Protein AF-A0A356KHF1-F1 (afdb_monomer_lite)

Secondary structure (DSSP, 8-state):
-EEEEEEEEEES-TT----THHHHHHHHHHHHHHHTT-TT-EEEEEETTEEEEESSHHHHHHHHHHHHHHHTTSS-EEEEEEEEPPHHHHHHTT-SEEEEEEEEEEEEEEETTEEEEEEEEEEEEEETTTTHHHHHTT--GGGSHHHHHHHHHHTS-EEEEEEE-

pLDDT: mean 75.55, std 11.95, range [49.81, 92.88]

Structure (mmCIF, N/CA/C/O backbone):
data_AF-A0A356KHF1-F1
#
_entry.id   AF-A0A356KHF1-F1
#
loop_
_atom_site.group_PDB
_atom_site.id
_atom_site.type_symbol
_atom_site.label_atom_id
_atom_site.label_alt_id
_atom_site.label_comp_id
_atom_site.label_asym_id
_atom_site.label_entity_id
_atom_site.label_seq_id
_atom_site.pdbx_PDB_ins_code
_atom_site.Cartn_x
_atom_site.Cartn_y
_atom_site.Cartn_z
_atom_site.occupancy
_atom_site.B_iso_or_equiv
_atom_site.auth_seq_id
_atom_site.auth_comp_id
_atom_site.auth_asym_id
_atom_site.auth_atom_id
_atom_site.pdbx_PDB_model_num
ATOM 1 N N . MET A 1 1 ? -3.756 -3.123 27.702 1.00 53.41 1 MET A N 1
ATOM 2 C CA . MET A 1 1 ? -2.796 -3.705 26.740 1.00 53.41 1 MET A CA 1
ATOM 3 C C . MET A 1 1 ? -3.100 -3.112 25.377 1.00 53.41 1 MET A C 1
ATOM 5 O O . MET A 1 1 ? -4.278 -2.933 25.093 1.00 53.41 1 MET A O 1
ATOM 9 N N . SER A 1 2 ? -2.084 -2.744 24.592 1.00 58.00 2 SER A N 1
ATOM 10 C CA . SER A 1 2 ? -2.291 -2.423 23.172 1.00 58.00 2 SER A CA 1
ATOM 11 C C . SER A 1 2 ? -2.693 -3.722 22.473 1.00 58.00 2 SER A C 1
ATOM 13 O O . SER A 1 2 ? -2.047 -4.740 22.717 1.00 58.00 2 SER A O 1
ATOM 15 N N . LYS A 1 3 ? -3.796 -3.711 21.725 1.00 63.56 3 LYS A N 1
ATOM 16 C CA . LYS A 1 3 ? -4.114 -4.766 20.759 1.00 63.56 3 LYS A CA 1
ATOM 17 C C . LYS A 1 3 ? -3.820 -4.188 19.398 1.00 63.56 3 LYS A C 1
ATOM 19 O O . LYS A 1 3 ? -4.143 -3.026 19.146 1.00 63.56 3 LYS A O 1
ATOM 24 N N . GLU A 1 4 ? -3.227 -4.996 18.552 1.00 72.38 4 GLU A N 1
ATOM 25 C CA . GLU A 1 4 ? -2.888 -4.572 17.221 1.00 72.38 4 GLU A CA 1
ATOM 26 C C . GLU A 1 4 ? -3.875 -5.145 16.225 1.00 72.38 4 GLU A C 1
ATOM 28 O O . GLU A 1 4 ? -4.251 -6.314 16.278 1.00 72.38 4 GLU A O 1
ATOM 33 N N . HIS A 1 5 ? -4.322 -4.273 15.335 1.00 73.62 5 HIS A N 1
ATOM 34 C CA . HIS A 1 5 ? -5.276 -4.628 14.311 1.00 73.62 5 HIS A CA 1
ATOM 35 C C . HIS A 1 5 ? -4.612 -4.522 12.950 1.00 73.62 5 HIS A C 1
ATOM 37 O O . HIS A 1 5 ? -4.033 -3.478 12.620 1.00 73.62 5 HIS A O 1
ATOM 43 N N . VAL A 1 6 ? -4.709 -5.599 12.178 1.00 81.19 6 VAL A N 1
ATOM 44 C CA . VAL A 1 6 ? -4.101 -5.723 10.861 1.00 81.19 6 VAL A CA 1
ATOM 45 C C . VAL A 1 6 ? -5.188 -5.995 9.835 1.00 81.19 6 VAL A C 1
ATOM 47 O O . VAL A 1 6 ? -5.947 -6.953 9.951 1.00 81.19 6 VAL A O 1
ATOM 50 N N . ILE A 1 7 ? -5.226 -5.143 8.818 1.00 81.56 7 ILE A N 1
ATOM 51 C CA . ILE A 1 7 ? -6.068 -5.302 7.635 1.00 81.56 7 ILE A CA 1
ATOM 52 C C . ILE A 1 7 ? -5.159 -5.505 6.440 1.00 81.56 7 ILE A C 1
ATOM 54 O O . ILE A 1 7 ? -4.199 -4.750 6.274 1.00 81.56 7 ILE A O 1
ATOM 58 N N . THR A 1 8 ? -5.492 -6.463 5.588 1.00 87.06 8 THR A N 1
ATOM 59 C CA . THR A 1 8 ? -4.797 -6.713 4.324 1.00 87.06 8 THR A CA 1
ATOM 60 C C . THR A 1 8 ? -5.791 -6.557 3.182 1.00 87.06 8 THR A C 1
ATOM 62 O O . THR A 1 8 ? -6.788 -7.269 3.137 1.00 87.06 8 THR A O 1
ATOM 65 N N . LEU A 1 9 ? -5.506 -5.639 2.259 1.00 87.19 9 LEU A N 1
ATOM 66 C CA . LEU A 1 9 ? -6.258 -5.434 1.021 1.00 87.19 9 LEU A CA 1
ATOM 67 C C . LEU A 1 9 ? -5.455 -5.956 -0.168 1.00 87.19 9 LEU A C 1
ATOM 69 O O . LEU A 1 9 ? -4.239 -5.752 -0.229 1.00 87.19 9 LEU A O 1
ATOM 73 N N . TYR A 1 10 ? -6.127 -6.588 -1.123 1.00 90.25 10 TYR A N 1
ATOM 74 C CA . TYR A 1 10 ? -5.496 -7.186 -2.300 1.00 90.25 10 TYR A CA 1
ATOM 75 C C . TYR A 1 10 ? -6.488 -7.277 -3.474 1.00 90.25 10 TYR A C 1
ATOM 77 O O . TYR A 1 10 ? -7.696 -7.229 -3.248 1.00 90.25 10 TYR A O 1
ATOM 85 N N . PRO A 1 11 ? -6.029 -7.363 -4.735 1.00 90.12 11 PRO A N 1
ATOM 86 C CA . PRO A 1 11 ? -6.920 -7.520 -5.883 1.00 90.12 11 PRO A CA 1
ATOM 87 C C . PRO A 1 11 ? -7.525 -8.932 -5.912 1.00 90.12 11 PRO A C 1
ATOM 89 O O . PRO A 1 11 ? -6.796 -9.901 -5.729 1.00 90.12 11 PRO A O 1
ATOM 92 N N . LEU A 1 12 ? -8.829 -9.053 -6.182 1.00 87.00 12 LEU A N 1
ATOM 93 C CA . LEU A 1 12 ? -9.486 -10.362 -6.369 1.00 87.00 12 LEU A CA 1
ATOM 94 C C . LEU A 1 12 ? -9.242 -10.964 -7.752 1.00 87.00 12 LEU A C 1
ATOM 96 O O . LEU A 1 12 ? -9.356 -12.171 -7.930 1.00 87.00 12 LEU A O 1
ATOM 100 N N . ASP A 1 13 ? -8.949 -10.125 -8.744 1.00 86.25 13 ASP A N 1
ATOM 101 C CA . ASP A 1 13 ? -8.658 -10.591 -10.095 1.00 86.25 13 ASP A CA 1
ATOM 102 C C . ASP A 1 13 ? -7.222 -11.157 -10.156 1.00 86.25 13 ASP A C 1
ATOM 104 O O . ASP A 1 13 ? -6.260 -10.385 -10.040 1.00 86.25 13 ASP A O 1
ATOM 108 N N . PRO A 1 14 ? -7.046 -12.475 -10.375 1.00 79.62 14 PRO A N 1
ATOM 109 C CA . PRO A 1 14 ? -5.730 -13.109 -10.437 1.00 79.62 14 PRO A CA 1
ATOM 110 C C . PRO A 1 14 ? -4.923 -12.683 -11.672 1.00 79.62 14 PRO A C 1
ATOM 112 O O . PRO A 1 14 ? -3.702 -12.870 -11.708 1.00 79.62 14 PRO A O 1
ATOM 115 N N . ASP A 1 15 ? -5.560 -12.073 -12.675 1.00 84.06 15 ASP A N 1
ATOM 116 C CA . ASP A 1 15 ? -4.916 -11.511 -13.863 1.00 84.06 15 ASP A CA 1
ATOM 117 C C . ASP A 1 15 ? -4.599 -10.018 -13.709 1.00 84.06 15 ASP A C 1
ATOM 119 O O . ASP A 1 15 ? -3.919 -9.431 -14.559 1.00 84.06 15 ASP A O 1
ATOM 123 N N . HIS A 1 16 ? -4.991 -9.398 -12.592 1.00 83.44 16 HIS A N 1
ATOM 124 C CA . HIS A 1 16 ? -4.658 -8.012 -12.304 1.00 83.44 16 HIS A CA 1
ATOM 125 C C . HIS A 1 16 ? -3.141 -7.827 -12.229 1.00 83.44 16 HIS A C 1
ATOM 127 O O . HIS A 1 16 ? -2.432 -8.613 -11.598 1.00 83.44 16 HIS A O 1
ATOM 133 N N . ARG A 1 17 ? -2.615 -6.771 -12.857 1.00 77.44 17 ARG A N 1
ATOM 134 C CA . ARG A 1 17 ? -1.186 -6.426 -12.832 1.00 77.44 17 ARG A CA 1
ATOM 135 C C . ARG A 1 17 ? -1.005 -4.923 -12.651 1.00 77.44 17 ARG A C 1
ATOM 137 O O . ARG A 1 17 ? -1.570 -4.124 -13.401 1.00 77.44 17 ARG A O 1
ATOM 144 N N . LEU A 1 18 ? -0.134 -4.530 -11.723 1.00 72.56 18 LEU A N 1
ATOM 145 C CA . LEU A 1 18 ? 0.331 -3.148 -11.600 1.00 72.56 18 LEU A CA 1
ATOM 146 C C . LEU A 1 18 ? 1.607 -2.951 -12.422 1.00 72.56 18 LEU A C 1
ATOM 148 O O . LEU A 1 18 ? 2.715 -3.190 -11.953 1.00 72.56 18 LEU A O 1
ATOM 152 N N . VAL A 1 19 ? 1.454 -2.488 -13.663 1.00 64.50 19 VAL A N 1
ATOM 153 C CA . VAL A 1 19 ? 2.585 -2.226 -14.568 1.00 64.50 19 VAL A CA 1
ATOM 154 C C . VAL A 1 19 ? 2.795 -0.731 -14.806 1.00 64.50 19 VAL A C 1
ATOM 156 O O . VAL A 1 19 ? 1.848 0.023 -15.027 1.00 64.50 19 VAL A O 1
ATOM 159 N N . ALA A 1 20 ? 4.060 -0.302 -14.785 1.00 65.38 20 ALA A N 1
ATOM 160 C CA . ALA A 1 20 ? 4.528 1.016 -15.225 1.00 65.38 20 ALA A CA 1
ATOM 161 C C . ALA A 1 20 ? 3.666 2.215 -14.751 1.00 65.38 20 ALA A C 1
ATOM 163 O O . ALA A 1 20 ? 3.717 2.610 -13.585 1.00 65.38 20 ALA A O 1
ATOM 164 N N . SER A 1 21 ? 2.899 2.835 -15.654 1.00 64.06 21 SER A N 1
ATOM 165 C CA . SER A 1 21 ? 2.064 4.013 -15.379 1.00 64.06 21 SER A CA 1
ATOM 166 C C . SER A 1 21 ? 0.895 3.728 -14.435 1.00 64.06 21 SER A C 1
ATOM 168 O O . SER A 1 21 ? 0.470 4.634 -13.715 1.00 64.06 21 SER A O 1
ATOM 170 N N . HIS A 1 22 ? 0.391 2.489 -14.402 1.00 65.75 22 HIS A N 1
ATOM 171 C CA . HIS A 1 22 ? -0.670 2.081 -13.479 1.00 65.75 22 HIS A CA 1
ATOM 172 C C . HIS A 1 22 ? -0.148 2.015 -12.047 1.00 65.75 22 HIS A C 1
ATOM 174 O O . HIS A 1 22 ? -0.792 2.554 -11.155 1.00 65.75 22 HIS A O 1
ATOM 180 N N . LEU A 1 23 ? 1.056 1.467 -11.847 1.00 67.69 23 LEU A N 1
ATOM 181 C CA . LEU A 1 23 ? 1.714 1.444 -10.541 1.00 67.69 23 LEU A CA 1
ATOM 182 C C . LEU A 1 23 ? 1.976 2.867 -10.028 1.00 67.69 23 LEU A C 1
ATOM 184 O O . LEU A 1 23 ? 1.612 3.183 -8.906 1.00 67.69 23 LEU A O 1
ATOM 188 N N . SER A 1 24 ? 2.520 3.754 -10.868 1.00 64.25 24 SER A N 1
ATOM 189 C CA . SER A 1 24 ? 2.753 5.162 -10.500 1.00 64.25 24 SER A CA 1
ATOM 190 C C . SER A 1 24 ? 1.463 5.872 -10.084 1.00 64.25 24 SER A C 1
ATOM 192 O O . SER A 1 24 ? 1.417 6.499 -9.037 1.00 64.25 24 SER A O 1
ATOM 194 N N . THR A 1 25 ? 0.398 5.733 -10.878 1.00 66.88 25 THR A N 1
ATOM 195 C CA . THR A 1 25 ? -0.892 6.386 -10.603 1.00 66.88 25 THR A CA 1
ATOM 196 C C . THR A 1 25 ? -1.549 5.828 -9.344 1.00 66.88 25 THR A C 1
ATOM 198 O O . THR A 1 25 ? -2.142 6.568 -8.561 1.00 66.88 25 THR A O 1
ATOM 201 N N . PHE A 1 26 ? -1.457 4.514 -9.155 1.00 70.88 26 PHE A N 1
ATOM 202 C CA . PHE A 1 26 ? -1.958 3.836 -7.973 1.00 70.88 26 PHE A CA 1
ATOM 203 C C . PHE A 1 26 ? -1.199 4.287 -6.721 1.00 70.88 26 PHE A C 1
ATOM 205 O O . PHE A 1 26 ? -1.829 4.671 -5.743 1.00 70.88 26 PHE A O 1
ATOM 212 N N . LEU A 1 27 ? 0.132 4.352 -6.781 1.00 67.38 27 LEU A N 1
ATOM 213 C CA . LEU A 1 27 ? 0.982 4.813 -5.683 1.00 67.38 27 LEU A CA 1
ATOM 214 C C . LEU A 1 27 ? 0.795 6.293 -5.373 1.00 67.38 27 LEU A C 1
ATOM 216 O O . LEU A 1 27 ? 0.750 6.648 -4.201 1.00 67.38 27 LEU A O 1
ATOM 220 N N . ASP A 1 28 ? 0.617 7.142 -6.386 1.00 64.88 28 ASP A N 1
ATOM 221 C CA . ASP A 1 28 ? 0.288 8.553 -6.189 1.00 64.88 28 ASP A CA 1
ATOM 222 C C . ASP A 1 28 ? -1.009 8.707 -5.402 1.00 64.88 28 ASP A C 1
ATOM 224 O O . ASP A 1 28 ? -1.085 9.507 -4.476 1.00 64.88 28 ASP A O 1
ATOM 228 N N . ARG A 1 29 ? -2.028 7.911 -5.732 1.00 68.56 29 ARG A N 1
ATOM 229 C CA . ARG A 1 29 ? -3.328 7.957 -5.055 1.00 68.56 29 ARG A CA 1
ATOM 230 C C . ARG A 1 29 ? -3.259 7.357 -3.665 1.00 68.56 29 ARG A C 1
ATOM 232 O O . ARG A 1 29 ? -3.691 8.007 -2.719 1.00 68.56 29 ARG A O 1
ATOM 239 N N . VAL A 1 30 ? -2.678 6.165 -3.530 1.00 67.50 30 VAL A N 1
ATOM 240 C CA . VAL A 1 30 ? -2.440 5.517 -2.238 1.00 67.50 30 VAL A CA 1
ATOM 241 C C . VAL A 1 30 ? -1.712 6.499 -1.345 1.00 67.50 30 VAL A C 1
ATOM 243 O O . VAL A 1 30 ? -2.239 6.879 -0.312 1.00 67.50 30 VAL A O 1
ATOM 246 N N . ALA A 1 31 ? -0.571 7.023 -1.765 1.00 64.56 31 ALA A N 1
ATOM 247 C CA . ALA A 1 31 ? 0.237 7.832 -0.885 1.00 64.56 31 ALA A CA 1
ATOM 248 C C . ALA A 1 31 ? -0.256 9.287 -0.722 1.00 64.56 31 ALA A C 1
ATOM 250 O O . ALA A 1 31 ? -0.051 9.849 0.351 1.00 64.56 31 ALA A O 1
ATOM 251 N N . GLN A 1 32 ? -1.037 9.860 -1.650 1.00 63.19 32 GLN A N 1
ATOM 252 C CA . GLN A 1 32 ? -1.850 11.062 -1.375 1.00 63.19 32 GLN A CA 1
ATOM 253 C C . GLN A 1 32 ? -2.881 10.800 -0.279 1.00 63.19 32 GLN A C 1
ATOM 255 O O . GLN A 1 32 ? -3.030 11.611 0.639 1.00 63.19 32 GLN A O 1
ATOM 260 N N . HIS A 1 33 ? -3.575 9.664 -0.355 1.00 64.06 33 HIS A N 1
ATOM 261 C CA . HIS A 1 33 ? -4.533 9.280 0.665 1.00 64.06 33 HIS A CA 1
ATOM 262 C C . HIS A 1 33 ? -3.831 8.992 1.987 1.00 64.06 33 HIS A C 1
ATOM 264 O O . HIS A 1 33 ? -4.340 9.481 2.984 1.00 64.06 33 HIS A O 1
ATOM 270 N N . LEU A 1 34 ? -2.655 8.343 1.988 1.00 62.16 34 LEU A N 1
ATOM 271 C CA . LEU A 1 34 ? -1.848 8.011 3.172 1.00 62.16 34 LEU A CA 1
ATOM 272 C C . LEU A 1 34 ? -1.189 9.236 3.830 1.00 62.16 34 LEU A C 1
ATOM 2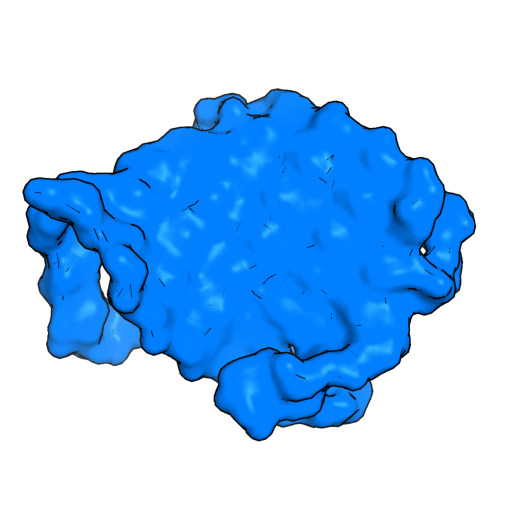74 O O . LEU A 1 34 ? -1.200 9.352 5.051 1.00 62.16 34 LEU A O 1
ATOM 278 N N . VAL A 1 35 ? -0.671 10.195 3.056 1.00 57.03 35 VAL A N 1
ATOM 279 C CA . VAL A 1 35 ? -0.152 11.477 3.576 1.00 57.03 35 VAL A CA 1
ATOM 280 C C . VAL A 1 35 ? -1.280 12.325 4.158 1.00 57.03 35 VAL A C 1
ATOM 282 O O . VAL A 1 35 ? -1.088 13.005 5.165 1.00 57.03 35 VAL A O 1
ATOM 285 N N . ALA A 1 36 ? -2.482 12.261 3.582 1.00 54.31 36 ALA A N 1
ATOM 286 C CA . ALA A 1 36 ? -3.656 12.877 4.192 1.00 54.31 36 ALA A CA 1
ATOM 287 C C . ALA A 1 36 ? -4.060 12.205 5.527 1.00 54.31 36 ALA A C 1
ATOM 289 O O . ALA A 1 36 ? -4.836 12.791 6.289 1.00 54.31 36 ALA A O 1
ATOM 290 N N . LEU A 1 37 ? -3.511 11.023 5.854 1.00 52.50 37 LEU A N 1
ATOM 291 C CA . LEU A 1 37 ? -3.738 10.323 7.124 1.00 52.50 37 LEU A CA 1
ATOM 292 C C . LEU A 1 37 ? -2.812 10.779 8.245 1.00 52.50 37 LEU A C 1
ATOM 294 O O . LEU A 1 37 ? -3.029 10.335 9.361 1.00 52.50 37 LEU A O 1
ATOM 298 N N . GLY A 1 38 ? -1.828 11.654 8.021 1.00 52.28 38 GLY A N 1
ATOM 299 C CA . GLY A 1 38 ? -0.924 12.065 9.094 1.00 52.28 38 GLY A CA 1
ATOM 300 C C . GLY A 1 38 ? -0.077 13.285 8.763 1.00 52.28 38 GLY A C 1
ATOM 301 O O . GLY A 1 38 ? 0.547 13.371 7.709 1.00 52.28 38 GLY A O 1
ATOM 302 N N . ARG A 1 39 ? 0.009 14.240 9.696 1.00 59.16 39 ARG A N 1
ATOM 303 C CA . ARG A 1 39 ? 1.016 15.306 9.603 1.00 59.16 39 ARG A CA 1
ATOM 304 C C . ARG A 1 39 ? 2.365 14.737 10.042 1.00 59.16 39 ARG A C 1
ATOM 306 O O . ARG A 1 39 ? 2.528 14.422 11.215 1.00 59.16 39 ARG A O 1
ATOM 313 N N . GLY A 1 40 ? 3.312 14.638 9.109 1.00 65.25 40 GLY A N 1
ATOM 314 C CA . GLY A 1 40 ? 4.685 14.208 9.398 1.00 65.25 40 GLY A CA 1
ATOM 315 C C . GLY A 1 40 ? 4.914 12.697 9.355 1.00 65.25 40 GLY A C 1
ATOM 316 O O . GLY A 1 40 ? 5.770 12.212 10.085 1.00 65.25 40 GLY A O 1
ATOM 317 N N . ALA A 1 41 ? 4.151 11.960 8.542 1.00 72.62 41 ALA A N 1
ATOM 318 C CA . ALA A 1 41 ? 4.450 10.556 8.280 1.00 72.62 41 ALA A CA 1
ATOM 319 C C . ALA A 1 41 ? 5.817 10.409 7.590 1.00 72.62 41 ALA A C 1
ATOM 321 O O . ALA A 1 41 ? 6.157 11.179 6.685 1.00 72.62 41 ALA A O 1
ATOM 322 N N . GLU A 1 42 ? 6.576 9.411 8.025 1.00 83.88 42 GLU A N 1
ATOM 323 C CA . GLU A 1 42 ? 7.831 9.001 7.407 1.00 83.88 42 GLU A CA 1
ATOM 324 C C . GLU A 1 42 ? 7.581 7.755 6.564 1.00 83.88 42 GLU A C 1
ATOM 326 O O . GLU A 1 42 ? 6.720 6.934 6.880 1.00 83.88 42 GLU A O 1
ATOM 331 N N . ALA A 1 43 ? 8.313 7.633 5.467 1.00 84.69 43 ALA A N 1
ATOM 332 C CA . ALA A 1 43 ? 8.182 6.543 4.526 1.00 84.69 43 ALA A CA 1
ATOM 333 C C . ALA A 1 43 ? 9.551 5.958 4.201 1.00 84.69 43 ALA A C 1
ATOM 335 O O . ALA A 1 43 ? 10.523 6.691 4.010 1.00 84.69 43 ALA A O 1
ATOM 336 N N . VAL A 1 44 ? 9.608 4.641 4.077 1.00 89.44 44 VAL A N 1
ATOM 337 C CA . VAL A 1 44 ? 10.756 3.906 3.563 1.00 89.44 44 VAL A CA 1
ATOM 338 C C . VAL A 1 44 ? 10.315 3.193 2.296 1.00 89.44 44 VAL A C 1
ATOM 340 O O . VAL A 1 44 ? 9.276 2.539 2.273 1.00 89.44 44 VAL A O 1
ATOM 343 N N . LEU A 1 45 ? 11.104 3.318 1.236 1.00 89.31 45 LEU A N 1
ATOM 344 C CA . LEU A 1 45 ? 10.869 2.683 -0.054 1.00 89.31 45 LEU A CA 1
ATOM 345 C C . LEU A 1 45 ? 12.052 1.795 -0.412 1.00 89.31 45 LEU A C 1
ATOM 347 O O . LEU A 1 45 ? 13.200 2.227 -0.304 1.00 89.31 45 LEU A O 1
ATOM 351 N N . LYS A 1 46 ? 11.772 0.585 -0.898 1.00 90.69 46 LYS A N 1
ATOM 352 C CA . LYS A 1 46 ? 12.764 -0.354 -1.428 1.00 90.69 46 LYS A 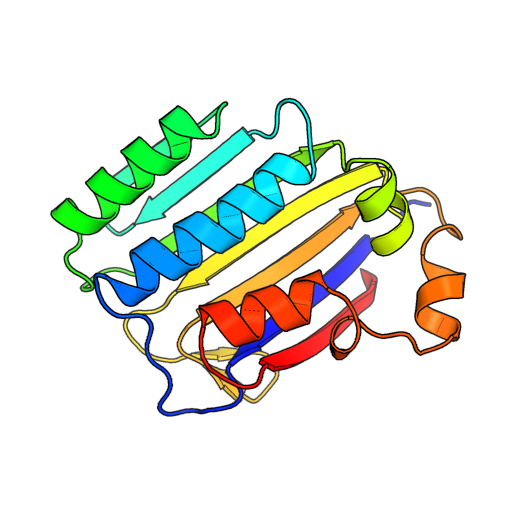CA 1
ATOM 353 C C . LYS A 1 46 ? 12.283 -0.926 -2.757 1.00 90.69 46 LYS A C 1
ATOM 355 O O . LYS A 1 46 ? 11.141 -1.370 -2.852 1.00 90.69 46 LYS A O 1
ATOM 360 N N . ALA A 1 47 ? 13.151 -0.934 -3.762 1.00 86.25 47 ALA A N 1
ATOM 361 C CA . ALA A 1 47 ? 12.885 -1.575 -5.046 1.00 86.25 47 ALA A CA 1
ATOM 362 C C . ALA A 1 47 ? 14.199 -2.020 -5.696 1.00 86.25 47 ALA A C 1
ATOM 364 O O . ALA A 1 47 ? 15.031 -1.192 -6.063 1.00 86.25 47 ALA A O 1
ATOM 365 N N . GLY A 1 48 ? 14.424 -3.329 -5.829 1.00 85.00 48 GLY A N 1
ATOM 366 C CA . GLY A 1 48 ? 15.718 -3.844 -6.291 1.00 85.00 48 GLY A CA 1
ATOM 367 C C . GLY A 1 48 ? 16.878 -3.323 -5.427 1.00 85.00 48 GLY A C 1
ATOM 368 O O . GLY A 1 48 ? 16.889 -3.537 -4.218 1.00 85.00 48 GLY A O 1
ATOM 369 N N . SER A 1 49 ? 17.845 -2.631 -6.039 1.00 85.50 49 SER A N 1
ATOM 370 C CA . SER A 1 49 ? 18.953 -1.965 -5.331 1.00 85.50 49 SER A CA 1
ATOM 371 C C . SER A 1 49 ? 18.605 -0.581 -4.772 1.00 85.50 49 SER A C 1
ATOM 373 O O . SER A 1 49 ? 19.402 -0.011 -4.029 1.00 85.50 49 SER A O 1
ATOM 375 N N . GLU A 1 50 ? 17.454 -0.018 -5.140 1.00 87.50 50 GLU A N 1
ATOM 376 C CA . GLU A 1 50 ? 17.032 1.304 -4.690 1.00 87.50 50 GLU A CA 1
ATOM 377 C C . GLU A 1 50 ? 16.493 1.241 -3.263 1.00 87.50 50 GLU A C 1
ATOM 379 O O . GLU A 1 50 ? 15.654 0.403 -2.924 1.00 87.50 50 GLU A O 1
ATOM 384 N N . HIS A 1 51 ? 16.951 2.178 -2.437 1.00 92.88 51 HIS A N 1
ATOM 385 C CA . HIS A 1 51 ? 16.470 2.387 -1.081 1.00 92.88 51 HIS A CA 1
ATOM 386 C C . HIS A 1 51 ? 16.376 3.888 -0.815 1.00 92.88 51 HIS A C 1
ATOM 388 O O . HIS A 1 51 ? 17.323 4.632 -1.077 1.00 92.88 51 HIS A O 1
ATOM 394 N N . ALA A 1 52 ? 15.235 4.337 -0.300 1.00 90.44 52 ALA A N 1
ATOM 395 C CA . ALA A 1 52 ? 15.006 5.738 0.011 1.00 90.44 52 ALA A CA 1
ATOM 396 C C . ALA A 1 52 ? 14.193 5.904 1.295 1.00 90.44 52 ALA A C 1
ATOM 398 O O . ALA A 1 52 ? 13.220 5.191 1.526 1.00 90.44 52 ALA A O 1
ATOM 399 N N . GLU A 1 53 ? 14.564 6.910 2.079 1.00 91.38 53 GLU A N 1
ATOM 400 C CA . GLU A 1 53 ? 13.767 7.425 3.188 1.00 91.38 53 GLU A CA 1
ATOM 401 C C . GLU A 1 53 ? 13.148 8.761 2.770 1.00 91.38 53 GLU A C 1
ATOM 403 O O . GLU A 1 53 ? 13.822 9.646 2.234 1.00 91.38 53 GLU A O 1
ATOM 408 N N . ALA A 1 54 ? 11.855 8.923 3.017 1.00 84.88 54 ALA A N 1
ATOM 409 C CA . ALA A 1 54 ? 11.094 10.109 2.676 1.00 84.88 54 ALA A CA 1
ATOM 410 C C . ALA A 1 54 ? 10.347 10.618 3.909 1.00 84.88 54 ALA A C 1
ATOM 412 O O . ALA A 1 54 ? 9.535 9.918 4.497 1.00 84.88 54 ALA A O 1
ATOM 413 N N . ARG A 1 55 ? 10.589 11.877 4.282 1.00 82.25 55 ARG A N 1
ATOM 414 C CA . ARG A 1 55 ? 9.924 12.545 5.423 1.00 82.25 55 ARG A CA 1
ATOM 415 C C . ARG A 1 55 ? 8.813 13.503 4.990 1.00 82.25 55 ARG A C 1
ATOM 417 O O . ARG A 1 55 ? 8.328 14.323 5.764 1.00 82.25 55 ARG A O 1
ATOM 424 N N . SER A 1 56 ? 8.478 13.473 3.705 1.00 76.94 56 SER A N 1
ATOM 425 C CA . SER A 1 56 ? 7.445 14.300 3.095 1.00 76.94 56 SER A CA 1
ATOM 426 C C . SER A 1 56 ? 6.871 13.623 1.858 1.00 76.94 56 SER A C 1
ATOM 428 O O . SER A 1 56 ? 7.523 12.781 1.231 1.00 76.94 56 SER A O 1
ATOM 430 N N . TRP A 1 57 ? 5.683 14.071 1.454 1.00 75.88 57 TRP A N 1
ATOM 431 C CA . TRP A 1 57 ? 5.055 13.615 0.219 1.00 75.88 57 TRP A CA 1
ATOM 432 C C . TRP A 1 57 ? 5.933 13.854 -1.007 1.00 75.88 57 TRP A C 1
ATOM 434 O O . TRP A 1 57 ? 6.185 12.938 -1.781 1.00 75.88 57 TRP A O 1
ATOM 444 N N . ALA A 1 58 ? 6.476 15.066 -1.133 1.00 79.12 58 ALA A N 1
ATOM 445 C CA . ALA A 1 58 ? 7.333 15.427 -2.254 1.00 79.12 58 ALA A CA 1
ATOM 446 C C . ALA A 1 58 ? 8.568 14.516 -2.348 1.00 79.12 58 ALA A C 1
ATOM 448 O O . ALA A 1 58 ? 8.907 14.050 -3.432 1.00 79.12 58 ALA A O 1
ATOM 449 N N . SER A 1 59 ? 9.213 14.203 -1.216 1.00 82.06 59 SER A N 1
ATOM 450 C CA . SER A 1 59 ? 10.350 13.272 -1.210 1.00 82.06 59 SER A CA 1
ATOM 451 C C . SER A 1 59 ? 9.953 11.837 -1.564 1.00 82.06 59 SER A C 1
ATOM 453 O O . SER A 1 59 ? 10.735 11.150 -2.216 1.00 82.06 59 SER A O 1
ATOM 455 N N . LEU A 1 60 ? 8.753 11.392 -1.175 1.00 81.31 60 LEU A N 1
ATOM 456 C CA . LEU A 1 60 ? 8.265 10.049 -1.494 1.00 81.31 60 LEU A CA 1
ATOM 457 C C . LEU A 1 60 ? 7.971 9.912 -2.992 1.00 81.31 60 LEU A C 1
ATOM 459 O O . LEU A 1 60 ? 8.416 8.947 -3.602 1.00 81.31 60 LEU A O 1
ATOM 463 N N . VAL A 1 61 ? 7.317 10.906 -3.601 1.00 79.69 61 VAL A N 1
ATOM 464 C CA . VAL A 1 61 ? 7.070 10.947 -5.056 1.00 79.69 61 VAL A CA 1
ATOM 465 C C . VAL A 1 61 ? 8.383 10.894 -5.838 1.00 79.69 61 VAL A C 1
ATOM 467 O O . VAL A 1 61 ? 8.527 10.105 -6.766 1.00 79.69 61 VAL A O 1
ATOM 470 N N . VAL A 1 62 ? 9.392 11.665 -5.421 1.00 83.31 62 VAL A N 1
ATOM 471 C CA . VAL A 1 62 ? 10.714 11.632 -6.067 1.00 83.31 62 VAL A CA 1
ATOM 472 C C . VAL A 1 62 ? 11.382 10.259 -5.928 1.00 83.31 62 VAL A C 1
ATOM 474 O O . VAL A 1 62 ? 12.002 9.782 -6.879 1.00 83.31 62 VAL A O 1
ATOM 477 N N . ALA A 1 63 ? 11.283 9.614 -4.762 1.00 84.50 63 ALA A N 1
ATOM 478 C CA . ALA A 1 63 ? 11.824 8.271 -4.553 1.00 84.50 63 ALA A CA 1
ATOM 479 C C . ALA A 1 63 ? 11.109 7.219 -5.417 1.00 84.50 63 ALA A C 1
ATOM 481 O O . ALA A 1 63 ? 11.765 6.375 -6.026 1.00 84.50 63 ALA A O 1
ATOM 482 N N . LEU A 1 64 ? 9.783 7.314 -5.522 1.00 80.25 64 LEU A N 1
ATOM 483 C CA . LEU A 1 64 ? 8.943 6.473 -6.373 1.00 80.25 64 LEU A CA 1
ATOM 484 C C . LEU A 1 64 ? 9.320 6.591 -7.849 1.00 80.25 64 LEU A C 1
ATOM 486 O O . LEU A 1 64 ? 9.500 5.579 -8.526 1.00 80.25 64 LEU A O 1
ATOM 490 N N . ASP A 1 65 ? 9.497 7.817 -8.341 1.00 81.94 65 ASP A N 1
ATOM 491 C CA . ASP A 1 65 ? 9.911 8.061 -9.720 1.00 81.94 65 ASP A CA 1
ATOM 492 C C . ASP A 1 65 ? 11.289 7.469 -10.020 1.00 81.94 65 ASP A C 1
ATOM 494 O O . ASP A 1 65 ? 11.475 6.826 -11.057 1.00 81.94 65 ASP A O 1
ATOM 498 N N . LYS A 1 66 ? 12.247 7.627 -9.099 1.00 83.69 66 LYS A N 1
ATOM 499 C CA . LYS A 1 66 ? 13.584 7.034 -9.229 1.00 83.69 66 LYS A CA 1
ATOM 500 C C . LYS A 1 66 ? 13.524 5.511 -9.268 1.00 83.69 66 LYS A C 1
ATOM 502 O O . LYS A 1 66 ? 14.062 4.917 -10.200 1.00 83.69 66 LYS A O 1
ATOM 507 N N . ALA A 1 67 ? 12.819 4.897 -8.319 1.00 82.75 67 ALA A N 1
ATOM 508 C CA . ALA A 1 67 ? 12.627 3.452 -8.263 1.00 82.75 67 ALA A CA 1
ATOM 509 C C . ALA A 1 67 ? 11.967 2.917 -9.540 1.00 82.75 67 ALA A C 1
ATOM 511 O O . ALA A 1 67 ? 12.425 1.937 -10.122 1.00 82.75 67 ALA A O 1
ATOM 512 N N . ARG A 1 68 ? 10.946 3.610 -10.054 1.00 77.38 68 ARG A N 1
ATOM 513 C CA . ARG A 1 68 ? 10.288 3.253 -11.317 1.00 77.38 68 ARG A CA 1
ATOM 514 C C . ARG A 1 68 ? 11.264 3.256 -12.494 1.00 77.38 68 ARG A C 1
ATOM 516 O O . ARG A 1 68 ? 11.260 2.315 -13.289 1.00 77.38 68 ARG A O 1
ATOM 523 N N . VAL A 1 69 ? 12.081 4.302 -12.621 1.00 81.00 69 VAL A N 1
ATOM 524 C CA . VAL A 1 69 ? 13.058 4.434 -13.715 1.00 81.00 69 VAL A CA 1
ATOM 525 C C . VAL A 1 69 ? 14.165 3.383 -13.608 1.00 81.00 69 VAL A C 1
ATOM 527 O O . VAL A 1 69 ? 14.547 2.805 -14.629 1.00 81.00 69 VAL A O 1
ATOM 530 N N . ALA A 1 70 ? 14.658 3.130 -12.395 1.00 81.81 70 ALA A N 1
ATOM 531 C CA . ALA A 1 70 ? 15.732 2.179 -12.134 1.00 81.81 70 ALA A CA 1
ATOM 532 C C . ALA A 1 70 ? 15.276 0.728 -12.344 1.00 81.81 70 ALA A C 1
ATOM 534 O O . ALA A 1 70 ? 15.945 -0.036 -13.037 1.00 81.81 70 ALA A O 1
ATOM 535 N N . CYS A 1 71 ? 14.117 0.360 -11.796 1.00 80.62 71 CYS A N 1
ATOM 536 C CA . CYS A 1 71 ? 13.662 -1.026 -11.756 1.00 80.62 71 CYS A CA 1
ATOM 537 C C . CYS A 1 71 ? 12.856 -1.449 -12.983 1.00 80.62 71 CYS A C 1
ATOM 539 O O . CYS A 1 71 ? 12.784 -2.637 -13.253 1.00 80.62 71 CYS A O 1
ATOM 541 N N . ARG A 1 72 ? 12.210 -0.531 -13.719 1.00 80.69 72 ARG A N 1
ATOM 542 C CA . ARG A 1 72 ? 11.446 -0.833 -14.954 1.00 80.69 72 ARG A CA 1
ATOM 543 C C . ARG A 1 72 ? 10.468 -2.020 -14.842 1.00 80.69 72 ARG A C 1
ATOM 545 O O . ARG A 1 72 ? 10.216 -2.704 -15.828 1.00 80.69 72 ARG A O 1
ATOM 552 N N . GLY A 1 73 ? 9.914 -2.258 -13.651 1.00 75.44 73 GLY A N 1
ATOM 553 C CA . GLY A 1 73 ? 9.002 -3.377 -13.384 1.00 75.44 73 GLY A CA 1
ATOM 554 C C . GLY A 1 73 ? 9.668 -4.752 -13.252 1.00 75.44 73 GLY A C 1
ATOM 555 O O . GLY A 1 73 ? 8.966 -5.753 -13.279 1.00 75.44 73 GLY A O 1
ATOM 556 N N . THR A 1 74 ? 10.995 -4.824 -13.114 1.00 83.56 74 THR A N 1
ATOM 557 C CA . THR A 1 74 ? 11.747 -6.082 -12.946 1.00 83.56 74 THR A CA 1
ATOM 558 C C . THR A 1 74 ? 12.170 -6.345 -11.504 1.00 83.56 74 THR A C 1
ATOM 560 O O . THR A 1 74 ? 12.963 -7.248 -11.253 1.00 83.56 74 THR A O 1
ATOM 563 N N . ALA A 1 75 ? 11.706 -5.534 -10.559 1.00 87.00 75 ALA A N 1
ATOM 564 C CA . ALA A 1 75 ? 11.954 -5.734 -9.142 1.00 87.00 75 ALA A CA 1
ATOM 565 C C . ALA A 1 75 ? 10.670 -5.493 -8.362 1.00 87.00 75 ALA A C 1
ATOM 567 O O . ALA A 1 75 ? 9.881 -4.614 -8.721 1.00 87.00 75 ALA A O 1
ATOM 568 N N . ASP A 1 76 ? 10.499 -6.264 -7.292 1.00 88.12 76 ASP A N 1
ATOM 569 C CA . ASP A 1 76 ? 9.430 -6.029 -6.337 1.00 88.12 76 ASP A CA 1
ATOM 570 C C . ASP A 1 76 ? 9.578 -4.633 -5.743 1.00 88.12 76 ASP A C 1
ATOM 572 O O . ASP A 1 76 ? 10.688 -4.128 -5.536 1.00 88.12 76 ASP A O 1
ATOM 576 N N . LEU A 1 77 ? 8.440 -4.029 -5.446 1.00 86.88 77 LEU A N 1
ATOM 577 C CA . LEU A 1 77 ? 8.365 -2.757 -4.764 1.00 86.88 77 LEU A CA 1
ATOM 578 C C . LEU A 1 77 ? 7.846 -2.996 -3.358 1.00 86.88 77 LEU A C 1
ATOM 580 O O . LEU A 1 77 ? 6.817 -3.635 -3.172 1.00 86.88 77 LEU A O 1
ATOM 584 N N . TRP A 1 78 ? 8.533 -2.419 -2.386 1.00 90.94 78 TRP A N 1
ATOM 585 C CA . TRP A 1 78 ? 8.141 -2.407 -0.991 1.00 90.94 78 TRP A CA 1
ATOM 586 C C . TRP A 1 78 ? 8.130 -0.969 -0.492 1.00 90.94 78 TRP A C 1
ATOM 588 O O . TRP A 1 78 ? 9.085 -0.217 -0.705 1.00 90.94 78 TRP A O 1
ATOM 598 N N . ILE A 1 79 ? 7.050 -0.578 0.169 1.00 87.06 79 ILE A N 1
ATOM 599 C CA . ILE A 1 79 ? 6.908 0.738 0.782 1.00 87.06 79 ILE A CA 1
ATOM 600 C C . ILE A 1 79 ? 6.310 0.547 2.162 1.00 87.06 79 ILE A C 1
ATOM 602 O O . ILE A 1 79 ? 5.290 -0.118 2.315 1.00 87.06 79 ILE A O 1
ATOM 606 N N . GLU A 1 80 ? 6.903 1.184 3.157 1.00 89.12 80 GLU A N 1
ATOM 607 C CA . GLU A 1 80 ? 6.329 1.281 4.489 1.00 89.12 80 GLU A CA 1
ATOM 608 C C . GLU A 1 80 ? 6.201 2.744 4.880 1.00 89.12 80 GLU A C 1
ATOM 610 O O . GLU A 1 80 ? 7.126 3.525 4.688 1.00 89.12 80 GLU A O 1
ATOM 615 N N . ILE A 1 81 ? 5.037 3.120 5.394 1.00 84.12 81 ILE A N 1
ATOM 616 C CA . ILE A 1 81 ? 4.720 4.469 5.850 1.00 84.12 81 ILE A CA 1
ATOM 617 C C . ILE A 1 81 ? 4.282 4.371 7.303 1.00 84.12 81 ILE A C 1
ATOM 619 O O . ILE A 1 81 ? 3.356 3.628 7.624 1.00 84.12 81 ILE A O 1
ATOM 623 N N . GLU A 1 82 ? 4.915 5.137 8.182 1.00 85.50 82 GLU A N 1
ATOM 624 C CA . GLU A 1 82 ? 4.569 5.188 9.596 1.00 85.50 82 GLU A CA 1
ATOM 625 C C . GLU A 1 82 ? 4.347 6.628 10.055 1.00 85.50 82 GLU A C 1
ATOM 627 O O . GLU A 1 82 ? 5.103 7.544 9.725 1.00 85.50 82 GLU A O 1
ATOM 632 N N . GLY A 1 83 ? 3.299 6.843 10.849 1.00 80.44 83 GLY A N 1
ATOM 633 C CA . GLY A 1 83 ? 3.035 8.159 11.407 1.00 80.44 83 GLY A CA 1
ATOM 634 C C . GLY A 1 83 ? 1.807 8.237 12.309 1.00 80.44 83 GLY A C 1
ATOM 635 O O . GLY A 1 83 ? 1.108 7.242 12.534 1.00 80.44 83 GLY A O 1
ATOM 636 N N . PRO A 1 84 ? 1.532 9.435 12.854 1.00 76.69 84 PRO A N 1
ATOM 637 C CA . PRO A 1 84 ? 0.295 9.693 13.575 1.00 76.69 84 PRO A CA 1
ATOM 638 C C . PRO A 1 84 ? -0.898 9.576 12.623 1.00 76.69 84 PRO A C 1
ATOM 640 O O . PRO A 1 84 ? -0.878 10.154 11.539 1.00 76.69 84 PRO A O 1
ATOM 643 N N . ALA A 1 85 ? -1.945 8.873 13.051 1.00 72.75 85 ALA A N 1
ATOM 644 C CA . ALA A 1 85 ? -3.206 8.827 12.325 1.00 72.75 85 ALA A CA 1
ATOM 645 C C . ALA A 1 85 ? -3.998 10.126 12.567 1.00 72.75 85 ALA A C 1
ATOM 647 O O . ALA A 1 85 ? -4.122 10.592 13.700 1.00 72.75 85 ALA A O 1
ATOM 648 N N . CYS A 1 86 ? -4.554 10.719 11.515 1.00 68.00 86 CYS A N 1
ATOM 649 C CA . CYS A 1 86 ? -5.452 11.863 11.601 1.00 68.00 86 CYS A CA 1
ATOM 650 C C . CYS A 1 86 ? -6.778 11.424 12.228 1.00 68.00 86 CYS A C 1
ATOM 652 O O . CYS A 1 86 ? -7.167 10.272 12.082 1.00 68.00 86 CYS A O 1
ATOM 654 N N . ASP A 1 87 ? -7.515 12.320 12.884 1.00 65.69 87 ASP A N 1
ATOM 655 C CA . ASP A 1 87 ? -8.685 11.951 13.701 1.00 65.69 87 ASP A CA 1
ATOM 656 C C . ASP A 1 87 ? -9.717 11.063 12.990 1.00 65.69 87 ASP A C 1
ATOM 658 O O . ASP A 1 87 ? -10.302 10.166 13.599 1.00 65.69 87 ASP A O 1
ATOM 662 N N . ARG A 1 88 ? -9.944 11.290 11.690 1.00 62.06 88 ARG A N 1
ATOM 663 C CA . ARG A 1 88 ? -10.870 10.479 10.889 1.00 62.06 88 ARG A CA 1
ATOM 664 C C . ARG A 1 88 ? -10.359 9.050 10.720 1.00 62.06 88 ARG A C 1
ATOM 666 O O . ARG A 1 88 ? -11.134 8.111 10.867 1.00 62.06 88 ARG A O 1
ATOM 673 N N . PHE A 1 89 ? -9.065 8.902 10.455 1.00 66.88 89 PHE A N 1
ATOM 674 C CA . PHE A 1 89 ? -8.417 7.608 10.281 1.00 66.88 89 PHE A CA 1
ATOM 675 C C . PHE A 1 89 ? -8.149 6.911 11.616 1.00 66.88 89 PHE A C 1
ATOM 677 O O . PHE A 1 89 ? -8.271 5.699 11.722 1.00 66.88 89 PHE A O 1
ATOM 684 N N . ALA A 1 90 ? -7.877 7.684 12.664 1.00 69.38 90 ALA A N 1
ATOM 685 C CA . ALA A 1 90 ? -7.681 7.182 14.010 1.00 69.38 90 ALA A CA 1
ATOM 686 C C . ALA A 1 90 ? -8.958 6.568 14.590 1.00 69.38 90 ALA A C 1
ATOM 688 O O . ALA A 1 90 ? -8.906 5.557 15.283 1.00 69.38 90 ALA A O 1
ATOM 689 N N . ARG A 1 91 ? -10.122 7.151 14.274 1.00 67.00 91 ARG A N 1
ATOM 690 C CA . ARG A 1 91 ? -11.425 6.535 14.564 1.00 67.00 91 ARG A CA 1
ATOM 691 C C . ARG A 1 91 ? -11.634 5.272 13.740 1.00 67.00 91 ARG A C 1
ATOM 693 O O . ARG A 1 91 ? -12.035 4.262 14.295 1.00 67.00 91 ARG A O 1
ATOM 700 N N . TYR A 1 92 ? -11.326 5.345 12.449 1.00 66.12 92 TYR A N 1
ATOM 701 C CA . TYR A 1 92 ? -11.491 4.247 11.504 1.00 66.12 92 TYR A CA 1
ATOM 702 C C . TYR A 1 92 ? -10.652 2.999 11.878 1.00 66.12 92 TYR A C 1
ATOM 704 O O . TYR A 1 92 ? -11.195 1.905 11.939 1.00 66.12 92 TYR A O 1
ATOM 712 N N . LEU A 1 93 ? -9.370 3.158 12.229 1.00 66.00 93 LEU A N 1
ATOM 713 C CA . LEU A 1 93 ? -8.495 2.066 12.688 1.00 66.00 93 LEU A CA 1
ATOM 714 C C . LEU A 1 93 ? -8.572 1.784 14.198 1.00 66.00 93 LEU A C 1
ATOM 716 O O . LEU A 1 93 ? -7.913 0.870 14.685 1.00 66.00 93 LEU A O 1
ATOM 720 N N . GLY A 1 94 ? -9.286 2.606 14.973 1.00 68.06 94 GLY A N 1
ATOM 721 C CA . GLY A 1 94 ? -9.213 2.560 16.437 1.00 68.06 94 GLY A CA 1
ATOM 722 C C . GLY A 1 94 ? -7.824 2.875 17.009 1.00 68.06 94 GLY A C 1
ATOM 723 O O . GLY A 1 94 ? -7.522 2.500 18.140 1.00 68.06 94 GLY A O 1
ATOM 724 N N . ALA A 1 95 ? -6.971 3.547 16.238 1.00 73.12 95 ALA A N 1
ATOM 725 C CA . ALA A 1 95 ? -5.540 3.653 16.482 1.00 73.12 95 ALA A CA 1
ATOM 726 C C . ALA A 1 95 ? -5.042 5.094 16.398 1.00 73.12 95 ALA A C 1
ATOM 728 O O . ALA A 1 95 ? -5.489 5.867 15.564 1.00 73.12 95 ALA A O 1
ATOM 729 N N . ARG A 1 96 ? -4.079 5.484 17.237 1.00 75.25 96 ARG A N 1
ATOM 730 C CA . ARG A 1 96 ? -3.487 6.838 17.180 1.00 75.25 96 ARG A CA 1
ATOM 731 C C . ARG A 1 96 ? -2.244 6.900 16.302 1.00 75.25 96 ARG A C 1
ATOM 733 O O . ARG A 1 96 ? -1.869 7.981 15.850 1.00 75.25 96 ARG A O 1
ATOM 740 N N . ARG A 1 97 ? -1.612 5.755 16.058 1.00 78.38 97 ARG A N 1
ATOM 741 C CA . ARG A 1 97 ? -0.528 5.594 15.091 1.00 78.38 97 ARG A CA 1
ATOM 742 C C . ARG A 1 97 ? -0.946 4.578 14.048 1.00 78.38 97 ARG A C 1
ATOM 744 O O . ARG A 1 97 ? -1.644 3.616 14.362 1.00 78.38 97 ARG A O 1
ATOM 751 N N . THR A 1 98 ? -0.501 4.803 12.824 1.00 79.44 98 THR A N 1
ATOM 752 C CA . THR A 1 98 ? -0.685 3.864 11.728 1.00 79.44 98 THR A CA 1
ATOM 753 C C . THR A 1 98 ? 0.668 3.491 11.155 1.00 79.44 98 THR A C 1
ATOM 755 O O . THR A 1 98 ? 1.534 4.351 10.974 1.00 79.44 98 THR A O 1
ATOM 758 N N . ARG A 1 99 ? 0.819 2.210 10.838 1.00 85.25 99 ARG A N 1
ATOM 759 C CA . ARG A 1 99 ? 1.842 1.706 9.935 1.00 85.25 99 ARG A CA 1
ATOM 760 C C . ARG A 1 99 ? 1.137 1.116 8.728 1.00 85.25 99 ARG A C 1
ATOM 762 O O . ARG A 1 99 ? 0.182 0.360 8.866 1.00 85.25 99 ARG A O 1
ATOM 769 N N . VAL A 1 100 ? 1.577 1.502 7.547 1.00 83.75 100 VAL A N 1
ATOM 770 C CA . VAL A 1 100 ? 1.022 1.036 6.284 1.00 83.75 100 VAL A CA 1
ATOM 771 C C . VAL A 1 100 ? 2.137 0.411 5.488 1.00 83.75 100 VAL A C 1
ATOM 773 O O . VAL A 1 100 ? 3.176 1.036 5.309 1.00 83.75 100 VAL A O 1
ATOM 776 N N . ARG A 1 101 ? 1.921 -0.808 5.012 1.00 89.12 101 ARG A N 1
ATOM 777 C CA . ARG A 1 101 ? 2.893 -1.535 4.203 1.00 89.12 101 ARG A CA 1
ATOM 778 C C . ARG A 1 101 ? 2.264 -1.866 2.870 1.00 89.12 101 ARG A C 1
ATOM 780 O O . ARG A 1 101 ? 1.233 -2.517 2.8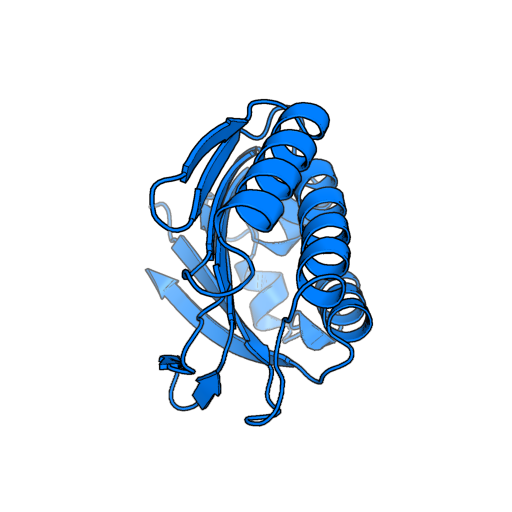23 1.00 89.12 101 ARG A O 1
ATOM 787 N N . PHE A 1 102 ? 2.876 -1.409 1.796 1.00 87.25 102 PHE A N 1
ATOM 788 C CA . PHE A 1 102 ? 2.482 -1.748 0.445 1.00 87.25 102 PHE A CA 1
ATOM 789 C C . PHE A 1 102 ? 3.571 -2.589 -0.197 1.00 87.25 102 PHE A C 1
ATOM 791 O O . PHE A 1 102 ? 4.747 -2.220 -0.146 1.00 87.25 102 PHE A O 1
ATOM 798 N N . GLU A 1 103 ? 3.172 -3.673 -0.852 1.00 89.50 103 GLU A N 1
ATOM 799 C CA . GLU A 1 103 ? 4.077 -4.419 -1.712 1.00 89.50 103 GLU A CA 1
ATOM 800 C C . GLU A 1 103 ? 3.436 -4.712 -3.053 1.00 89.50 103 GLU A C 1
ATOM 802 O O . GLU A 1 103 ? 2.282 -5.126 -3.120 1.00 89.50 103 GLU A O 1
ATOM 807 N N . ALA A 1 104 ? 4.221 -4.545 -4.111 1.00 87.62 104 ALA A N 1
ATOM 808 C CA . ALA A 1 104 ? 3.912 -5.052 -5.434 1.00 87.62 104 ALA A CA 1
ATOM 809 C C . ALA A 1 104 ? 4.986 -6.055 -5.844 1.00 87.62 104 ALA A C 1
ATOM 811 O O . ALA A 1 104 ? 6.180 -5.826 -5.633 1.00 87.62 104 ALA A O 1
ATOM 812 N N . PHE A 1 105 ? 4.546 -7.142 -6.458 1.00 87.75 105 PHE A N 1
ATOM 813 C CA . PHE A 1 105 ? 5.387 -8.258 -6.844 1.00 87.75 105 PHE A CA 1
ATOM 814 C C . PHE A 1 105 ? 5.505 -8.340 -8.358 1.00 87.75 105 PHE A C 1
ATOM 816 O O . PHE A 1 105 ? 4.524 -8.160 -9.083 1.00 87.75 105 PHE A O 1
ATOM 823 N N . VAL A 1 106 ? 6.707 -8.648 -8.837 1.00 85.00 106 VAL A N 1
ATOM 824 C CA . VAL A 1 106 ? 6.935 -8.955 -10.257 1.00 85.00 106 VAL A CA 1
ATOM 825 C C . VAL A 1 106 ? 6.219 -10.251 -10.631 1.00 85.00 106 VAL A C 1
ATOM 827 O O . VAL A 1 106 ? 5.555 -10.323 -11.663 1.00 85.00 106 VAL A O 1
ATOM 830 N N . GLU A 1 107 ? 6.325 -11.255 -9.763 1.00 86.62 107 GLU A N 1
ATOM 831 C CA . GLU A 1 107 ? 5.630 -12.533 -9.885 1.00 86.62 107 GLU A CA 1
ATOM 832 C C . GLU A 1 107 ? 4.519 -12.612 -8.829 1.00 86.62 107 GLU A C 1
ATOM 834 O O . GLU A 1 107 ? 4.803 -12.357 -7.654 1.00 86.62 107 GLU A O 1
ATOM 839 N N . PRO A 1 108 ? 3.269 -12.947 -9.208 1.00 88.50 108 PRO A N 1
ATOM 840 C CA . PRO A 1 108 ? 2.177 -13.090 -8.250 1.00 88.50 108 PRO A CA 1
ATOM 841 C C . PRO A 1 108 ? 2.505 -14.073 -7.119 1.00 88.50 108 PRO A C 1
ATOM 843 O O . PRO A 1 108 ? 3.182 -15.080 -7.330 1.00 88.50 108 PRO A O 1
ATOM 846 N N . ARG A 1 109 ? 2.012 -13.781 -5.914 1.00 90.12 109 ARG A N 1
ATOM 847 C CA . ARG A 1 109 ? 2.240 -14.566 -4.693 1.00 90.12 109 ARG A CA 1
ATOM 848 C C . ARG A 1 109 ? 0.928 -14.921 -4.020 1.00 90.12 109 ARG A C 1
ATOM 850 O O . ARG A 1 109 ? -0.041 -14.185 -4.136 1.00 90.12 109 ARG A O 1
ATOM 857 N N . GLU A 1 110 ? 0.944 -16.005 -3.257 1.00 89.00 110 GLU A N 1
ATOM 858 C CA . GLU A 1 110 ? -0.165 -16.385 -2.384 1.00 89.00 110 GLU A CA 1
ATOM 859 C C . GLU A 1 110 ? -0.198 -15.501 -1.133 1.00 89.00 110 GLU A C 1
ATOM 861 O O . GLU A 1 110 ? 0.730 -15.531 -0.320 1.00 89.00 110 GLU A O 1
ATOM 866 N N . ILE A 1 111 ? -1.272 -14.731 -0.968 1.00 83.88 111 ILE A N 1
ATOM 867 C CA . ILE A 1 111 ? -1.557 -13.911 0.212 1.00 83.88 111 ILE A CA 1
ATOM 868 C C . ILE A 1 111 ? -2.987 -14.214 0.652 1.00 83.88 111 ILE A C 1
ATOM 870 O O . ILE A 1 111 ? -3.914 -14.096 -0.135 1.00 83.88 111 ILE A O 1
ATOM 874 N N . ALA A 1 112 ? -3.170 -14.615 1.913 1.00 75.06 112 ALA A N 1
ATOM 875 C CA . ALA A 1 112 ? -4.483 -14.969 2.470 1.00 75.06 112 ALA A CA 1
ATOM 876 C C . ALA A 1 112 ? -5.268 -16.045 1.675 1.00 75.06 112 ALA A C 1
ATOM 878 O O . ALA A 1 112 ? -6.487 -16.115 1.786 1.00 75.06 112 ALA A O 1
ATOM 879 N N . GLY A 1 113 ? -4.567 -16.909 0.929 1.00 82.69 113 GLY A N 1
ATOM 880 C CA . GLY A 1 113 ? -5.170 -17.944 0.080 1.00 82.69 113 GLY A CA 1
ATOM 881 C C . GLY A 1 113 ? -5.538 -17.478 -1.330 1.00 82.69 113 GLY A C 1
ATOM 882 O O . GLY A 1 113 ? -6.204 -18.222 -2.043 1.00 82.69 113 GLY A O 1
ATOM 883 N N . GLU A 1 114 ? -5.119 -16.269 -1.709 1.00 84.38 114 GLU A N 1
ATOM 884 C CA . GLU A 1 114 ? -5.376 -15.667 -3.014 1.00 84.38 114 GLU A CA 1
ATOM 885 C C . GLU A 1 114 ? -4.056 -15.387 -3.748 1.00 84.38 114 GLU A C 1
ATOM 887 O O . GLU A 1 114 ? -3.090 -14.882 -3.162 1.00 84.38 114 GLU A O 1
ATOM 892 N N . THR A 1 115 ? -4.010 -15.668 -5.054 1.00 90.38 115 THR A N 1
ATOM 893 C CA . THR A 1 115 ? -2.857 -15.346 -5.906 1.00 90.38 115 THR A CA 1
ATOM 894 C C . THR A 1 115 ? -2.902 -13.873 -6.324 1.00 90.38 115 THR A C 1
ATOM 896 O O . THR A 1 115 ? -3.690 -13.483 -7.184 1.00 90.38 115 THR A O 1
ATOM 899 N N . VAL A 1 116 ? -2.017 -13.042 -5.771 1.00 91.38 116 VAL A N 1
ATOM 900 C CA . VAL A 1 116 ? -2.069 -11.579 -5.930 1.00 91.38 116 VAL A CA 1
ATOM 901 C C . VAL A 1 116 ? -0.738 -10.999 -6.406 1.00 91.38 116 VAL A C 1
ATOM 903 O O . VAL A 1 116 ? 0.341 -11.462 -6.040 1.00 91.38 116 VAL A O 1
ATOM 906 N N . CYS A 1 117 ? -0.789 -9.943 -7.221 1.00 88.94 117 CYS A N 1
ATOM 907 C CA . CYS A 1 117 ? 0.411 -9.218 -7.668 1.00 88.94 117 CYS A CA 1
ATOM 908 C C . CYS A 1 117 ? 0.762 -8.007 -6.790 1.00 88.94 117 CYS A C 1
ATOM 910 O O . CYS A 1 117 ? 1.795 -7.375 -6.999 1.00 88.94 117 CYS A O 1
ATOM 912 N N . TRP A 1 118 ? -0.086 -7.664 -5.822 1.00 90.38 118 TRP A N 1
ATOM 913 C CA . TRP A 1 118 ? 0.195 -6.654 -4.810 1.00 90.38 118 TRP A CA 1
ATOM 914 C C . TRP A 1 118 ? -0.710 -6.844 -3.599 1.00 90.38 118 TRP A C 1
ATOM 916 O O . TRP A 1 118 ? -1.757 -7.483 -3.687 1.00 90.38 118 TRP A O 1
ATOM 926 N N . TRP A 1 119 ? -0.318 -6.244 -2.482 1.00 91.94 119 TRP A N 1
ATOM 927 C CA . TRP A 1 119 ? -1.154 -6.133 -1.294 1.00 91.94 119 TRP A CA 1
ATOM 928 C C . TRP A 1 119 ? -0.846 -4.845 -0.521 1.00 91.94 119 TRP A C 1
ATOM 930 O O . TRP A 1 119 ? 0.224 -4.243 -0.659 1.00 91.94 119 TRP A O 1
ATOM 940 N N . LEU A 1 120 ? -1.809 -4.404 0.287 1.00 88.06 120 LEU A N 1
ATOM 941 C CA . LEU A 1 120 ? -1.704 -3.250 1.171 1.00 88.06 120 LEU A CA 1
ATOM 942 C C . LEU A 1 120 ? -2.110 -3.653 2.590 1.00 88.06 120 LEU A C 1
ATOM 944 O O . LEU A 1 120 ? -3.269 -3.975 2.838 1.00 88.06 120 LEU A O 1
ATOM 948 N N . GLN A 1 121 ? -1.171 -3.580 3.526 1.00 88.25 121 GLN A N 1
ATOM 949 C CA . GLN A 1 121 ? -1.420 -3.722 4.953 1.00 88.25 121 GLN A CA 1
ATOM 950 C C . GLN A 1 121 ? -1.716 -2.382 5.602 1.00 88.25 121 GLN A C 1
ATOM 952 O O . GLN A 1 121 ? -0.929 -1.444 5.465 1.00 88.25 121 GLN A O 1
ATOM 957 N N . LEU A 1 122 ? -2.763 -2.328 6.415 1.00 82.44 122 LEU A N 1
ATOM 958 C CA . LEU A 1 122 ? -3.015 -1.246 7.356 1.00 82.44 122 LEU A CA 1
ATOM 959 C C . LEU A 1 122 ? -2.909 -1.809 8.771 1.00 82.44 122 LEU A C 1
ATOM 961 O O . LEU A 1 122 ? -3.646 -2.721 9.141 1.00 82.44 122 LEU A O 1
ATOM 965 N N . ARG A 1 123 ? -1.996 -1.254 9.564 1.00 83.88 123 ARG A N 1
ATOM 966 C CA . ARG A 1 123 ? -1.742 -1.654 10.946 1.00 83.88 123 ARG A CA 1
ATOM 967 C C . ARG A 1 123 ? -1.982 -0.468 11.868 1.00 83.88 123 ARG A C 1
ATOM 969 O O . ARG A 1 123 ? -1.308 0.558 11.764 1.00 83.88 123 ARG A O 1
ATOM 976 N N . GLY A 1 124 ? -2.957 -0.610 12.757 1.00 78.69 124 GLY A N 1
ATOM 977 C CA . GLY A 1 124 ? -3.312 0.403 13.745 1.00 78.69 124 GLY A CA 1
ATOM 978 C C . GLY A 1 124 ? -2.792 0.050 15.137 1.00 78.69 124 GLY A C 1
ATOM 979 O O . GLY A 1 124 ? -3.063 -1.040 15.632 1.00 78.69 124 GLY A O 1
ATOM 980 N N . GLU A 1 125 ? -2.106 0.992 15.792 1.00 74.31 125 GLU A N 1
ATOM 981 C CA . GLU A 1 125 ? -1.734 0.898 17.209 1.00 74.31 125 GLU A CA 1
ATOM 982 C C . GLU A 1 125 ? -2.528 1.911 18.063 1.00 74.31 125 GLU A C 1
ATOM 984 O O . GLU A 1 125 ? -2.467 3.135 17.851 1.00 74.31 125 GLU A O 1
ATOM 989 N N . GLY A 1 126 ? -3.286 1.425 19.053 1.00 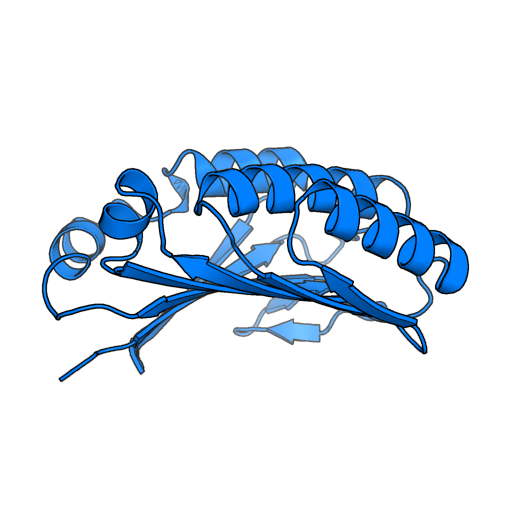67.44 126 GLY A N 1
ATOM 990 C CA . GLY A 1 126 ? -4.095 2.277 19.926 1.00 67.44 126 GLY A CA 1
ATOM 991 C C . GLY A 1 126 ? -4.655 1.599 21.182 1.00 67.44 126 GLY A C 1
ATOM 992 O O . GLY A 1 126 ? -4.590 0.380 21.333 1.00 67.44 126 GLY A O 1
ATOM 993 N N . PRO A 1 127 ? -5.195 2.396 22.127 1.00 59.62 127 PRO A N 1
ATOM 994 C CA . PRO A 1 127 ? -5.893 1.864 23.294 1.00 59.62 127 PRO A CA 1
ATOM 995 C C . PRO A 1 127 ? -7.157 1.092 22.878 1.00 59.62 127 PRO A C 1
ATOM 997 O O . PRO A 1 127 ? -7.889 1.530 21.993 1.00 59.62 127 PRO A O 1
ATOM 1000 N N . GLN A 1 128 ? -7.417 -0.036 23.551 1.00 55.69 128 GLN A N 1
ATOM 1001 C CA . GLN A 1 128 ? -8.590 -0.897 23.333 1.00 55.69 128 GLN A CA 1
ATOM 1002 C C . GLN A 1 128 ? -9.910 -0.098 23.299 1.00 55.69 128 GLN A C 1
ATOM 1004 O O . GLN A 1 128 ? -10.088 0.847 24.072 1.00 55.69 128 GLN A O 1
ATOM 1009 N N . GLY A 1 129 ? -10.839 -0.494 22.421 1.00 53.00 129 GLY A N 1
ATOM 1010 C CA . GLY A 1 129 ? -12.226 -0.011 22.412 1.00 53.00 129 GLY A CA 1
ATOM 1011 C C . GLY A 1 129 ? -12.595 1.104 21.424 1.00 53.00 129 GLY A C 1
ATOM 1012 O O . GLY A 1 129 ? -13.785 1.364 21.256 1.00 53.00 129 GLY A O 1
ATOM 1013 N N . VAL A 1 130 ? -11.648 1.766 20.740 1.00 53.22 130 VAL A N 1
ATOM 1014 C CA . VAL A 1 130 ? -12.000 2.840 19.774 1.00 53.22 130 VAL A CA 1
ATOM 1015 C C . VAL A 1 130 ? -12.405 2.281 18.400 1.00 53.22 130 VAL A C 1
ATOM 1017 O O . VAL A 1 130 ? -13.294 2.843 17.767 1.00 53.22 130 VAL A O 1
ATOM 1020 N N . GLY A 1 131 ? -11.805 1.165 17.965 1.00 51.44 131 GLY A N 1
ATOM 1021 C CA . GLY A 1 131 ? -12.119 0.493 16.691 1.00 51.44 131 GLY A CA 1
ATOM 1022 C C . GLY A 1 131 ? -13.068 -0.704 16.816 1.00 51.44 131 GLY A C 1
ATOM 1023 O O . GLY A 1 131 ? -13.749 -1.038 15.853 1.00 51.44 131 GLY A O 1
ATOM 1024 N N . GLU A 1 132 ? -13.171 -1.309 18.007 1.00 56.91 132 GLU A N 1
ATOM 1025 C CA . GLU A 1 132 ? -13.974 -2.524 18.238 1.00 56.91 132 GLU A CA 1
ATOM 1026 C C . GLU A 1 132 ? -15.461 -2.309 17.893 1.00 56.91 132 GLU A C 1
ATOM 1028 O O . GLU A 1 132 ? -16.037 -3.141 17.206 1.00 56.91 132 GLU A O 1
ATOM 1033 N N . ARG A 1 133 ? -16.058 -1.150 18.221 1.00 52.06 133 ARG A N 1
ATOM 1034 C CA . ARG A 1 133 ? -17.462 -0.845 17.860 1.00 52.06 133 ARG A CA 1
ATOM 1035 C C . ARG A 1 133 ? -17.718 -0.680 16.360 1.00 52.06 133 ARG A C 1
ATOM 1037 O O . ARG A 1 133 ? -18.783 -1.051 15.888 1.00 52.06 133 ARG A O 1
ATOM 1044 N N . LEU A 1 134 ? -16.784 -0.081 15.619 1.00 51.44 134 LEU A N 1
ATOM 1045 C CA . LEU A 1 134 ? -16.942 0.125 14.172 1.00 51.44 134 LEU A CA 1
ATOM 1046 C C . LEU A 1 134 ? -16.818 -1.199 13.406 1.00 51.44 134 LEU A C 1
ATOM 1048 O O . LEU A 1 134 ? -17.499 -1.389 12.401 1.00 51.44 134 LEU A O 1
ATOM 1052 N N . LEU A 1 135 ? -15.993 -2.113 13.923 1.00 53.12 135 LEU A N 1
ATOM 1053 C CA . LEU A 1 135 ? -15.800 -3.461 13.392 1.00 53.12 135 LEU A CA 1
ATOM 1054 C C . LEU A 1 135 ? -16.954 -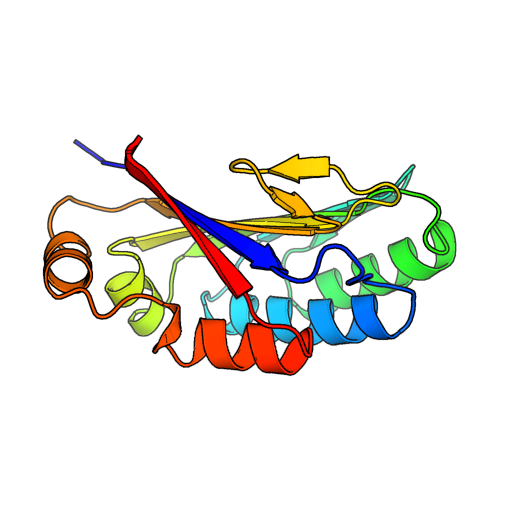4.404 13.776 1.00 53.12 135 LEU A C 1
ATOM 1056 O O . LEU A 1 135 ? -17.432 -5.147 12.926 1.00 53.12 135 LEU A O 1
ATOM 1060 N N . GLU A 1 136 ? -17.466 -4.331 15.012 1.00 55.84 136 GLU A N 1
ATOM 1061 C CA . GLU A 1 136 ? -18.657 -5.078 15.462 1.00 55.84 136 GLU A CA 1
ATOM 1062 C C . GLU A 1 136 ? -19.924 -4.716 14.668 1.00 55.84 136 GLU A C 1
ATOM 1064 O O . GLU A 1 136 ? -20.799 -5.558 14.477 1.00 55.84 136 GLU A O 1
ATOM 1069 N N . GLU A 1 137 ? -20.022 -3.480 14.168 1.00 54.53 137 GLU A N 1
ATOM 1070 C CA . GLU A 1 137 ? -21.125 -3.033 13.307 1.00 54.53 137 GLU A CA 1
ATOM 1071 C C . GLU A 1 137 ? -21.028 -3.537 11.854 1.00 54.53 137 GLU A C 1
ATOM 1073 O O . GLU A 1 137 ? -21.915 -3.231 11.057 1.00 54.53 137 GLU A O 1
ATOM 1078 N N . ASN A 1 138 ? -19.989 -4.300 11.485 1.00 51.00 138 ASN A N 1
ATOM 1079 C CA . ASN A 1 138 ? -19.779 -4.824 10.128 1.00 51.00 138 ASN A CA 1
ATOM 1080 C C . ASN A 1 138 ? -19.780 -3.747 9.019 1.00 51.00 138 ASN A C 1
ATOM 1082 O O . ASN A 1 138 ? -19.942 -4.062 7.841 1.00 51.00 138 ASN A O 1
ATOM 1086 N N . LYS A 1 139 ? -19.556 -2.470 9.363 1.00 52.41 139 LYS A N 1
ATOM 1087 C CA . LYS A 1 139 ? -19.350 -1.373 8.397 1.00 52.41 139 LYS A CA 1
ATOM 1088 C C . LYS A 1 139 ? -17.910 -1.394 7.921 1.00 52.41 139 LYS A C 1
ATOM 1090 O O . LYS A 1 139 ? -17.080 -0.548 8.251 1.00 52.41 139 LYS A O 1
ATOM 1095 N N . VAL A 1 140 ? -17.627 -2.481 7.237 1.00 52.78 140 VAL A N 1
ATOM 1096 C CA . VAL A 1 140 ? -16.311 -2.921 6.839 1.00 52.78 140 VAL A CA 1
ATOM 1097 C C . VAL A 1 140 ? -15.839 -2.100 5.636 1.00 52.78 140 VAL A C 1
ATOM 1099 O O . VAL A 1 140 ? -16.638 -1.681 4.803 1.00 52.78 140 VAL A O 1
ATOM 1102 N N . LEU A 1 141 ? -14.534 -1.836 5.585 1.00 53.56 141 LEU A N 1
ATOM 1103 C CA . LEU A 1 141 ? -13.800 -1.001 4.630 1.00 53.56 141 LEU A CA 1
ATOM 1104 C C . LEU A 1 141 ? -14.277 -0.973 3.190 1.00 53.56 141 LEU A C 1
ATOM 1106 O O . LEU A 1 141 ? -14.090 0.064 2.562 1.00 53.56 141 LEU A O 1
ATOM 1110 N N . LEU A 1 142 ? -14.853 -2.049 2.667 1.00 49.81 142 LEU A N 1
ATOM 1111 C CA . LEU A 1 142 ? -15.423 -2.093 1.322 1.00 49.81 142 LEU A CA 1
ATOM 1112 C C . LEU A 1 142 ? -16.509 -1.023 1.096 1.00 49.81 142 LEU A C 1
ATOM 1114 O O . LEU A 1 142 ? -16.622 -0.513 -0.013 1.00 49.81 142 LEU A O 1
ATOM 1118 N N . GLU A 1 143 ? -17.228 -0.601 2.145 1.00 55.88 143 GLU A N 1
ATOM 1119 C CA . GLU A 1 143 ? -18.129 0.568 2.113 1.00 55.88 143 GLU A CA 1
ATOM 1120 C C . GLU A 1 143 ? -17.441 1.881 2.535 1.00 55.88 143 GLU A C 1
ATOM 1122 O O . GLU A 1 143 ? -18.051 2.953 2.561 1.00 55.88 143 GLU A O 1
ATOM 1127 N N . SER A 1 144 ? -16.162 1.830 2.911 1.00 63.91 144 SER A N 1
ATOM 1128 C CA . SER A 1 144 ? -15.407 3.029 3.244 1.00 63.91 144 SER A CA 1
ATOM 1129 C C . SER A 1 144 ? -14.969 3.762 1.970 1.00 63.91 144 SER A C 1
ATOM 1131 O O . SER A 1 144 ? -14.498 3.139 1.014 1.00 63.91 144 SER A O 1
ATOM 1133 N N . PRO A 1 145 ? -14.953 5.106 1.996 1.00 67.31 145 PRO A N 1
ATOM 1134 C CA . PRO A 1 145 ? -14.409 5.902 0.899 1.00 67.31 145 PRO A CA 1
ATOM 1135 C C . PRO A 1 145 ? -12.943 5.586 0.565 1.00 67.31 145 PRO A C 1
ATOM 1137 O O . PRO A 1 145 ? -12.465 5.960 -0.501 1.00 67.31 145 PRO A O 1
ATOM 1140 N N . PHE A 1 146 ? -12.206 4.948 1.483 1.00 72.12 146 PHE A N 1
ATOM 1141 C CA . PHE A 1 146 ? -10.813 4.577 1.266 1.00 72.12 146 PHE A CA 1
ATOM 1142 C C . PHE A 1 146 ? -10.686 3.351 0.359 1.00 72.12 146 PHE A C 1
ATOM 1144 O O . PHE A 1 146 ? -9.980 3.428 -0.644 1.00 72.12 146 PHE A O 1
ATOM 1151 N N . ALA A 1 147 ? -11.369 2.244 0.675 1.00 72.50 147 ALA A N 1
ATOM 1152 C CA . ALA A 1 147 ? -11.287 1.045 -0.159 1.00 72.50 147 ALA A CA 1
ATOM 1153 C C . ALA A 1 147 ? -11.970 1.259 -1.513 1.00 72.50 147 ALA A C 1
ATOM 1155 O O . ALA A 1 147 ? -11.446 0.801 -2.522 1.00 72.50 147 ALA A O 1
ATOM 1156 N N . GLU A 1 148 ? -13.063 2.028 -1.568 1.00 74.50 148 GLU A N 1
ATOM 1157 C CA . GLU A 1 148 ? -13.703 2.407 -2.834 1.00 74.50 148 GLU A CA 1
ATOM 1158 C C . GLU A 1 148 ? -12.750 3.230 -3.720 1.00 74.50 148 GLU A C 1
ATOM 1160 O O . GLU A 1 148 ? -12.574 2.937 -4.905 1.00 74.50 148 GLU A O 1
ATOM 1165 N N . ALA A 1 149 ? -12.060 4.222 -3.144 1.00 72.94 149 ALA A N 1
ATOM 1166 C CA . ALA A 1 149 ? -11.051 4.991 -3.870 1.00 72.94 149 ALA A CA 1
ATOM 1167 C C . ALA A 1 149 ? -9.873 4.114 -4.322 1.00 72.94 149 ALA A C 1
ATOM 1169 O O . ALA A 1 149 ? -9.356 4.302 -5.427 1.00 72.94 149 ALA A O 1
ATOM 1170 N N . LEU A 1 150 ? -9.464 3.148 -3.494 1.00 76.88 150 LEU A N 1
ATOM 1171 C CA . LEU A 1 150 ? -8.395 2.203 -3.807 1.00 76.88 150 LEU A CA 1
ATOM 1172 C C . LEU A 1 150 ? -8.790 1.261 -4.952 1.00 76.88 150 LEU A C 1
ATOM 1174 O O . LEU A 1 150 ? -8.033 1.130 -5.914 1.00 76.88 150 LEU A O 1
ATOM 1178 N N . ALA A 1 151 ? -9.988 0.678 -4.894 1.00 78.62 151 ALA A N 1
ATOM 1179 C CA . ALA A 1 151 ? -10.561 -0.172 -5.934 1.00 78.62 151 ALA A CA 1
ATOM 1180 C C . ALA A 1 151 ? -10.705 0.601 -7.251 1.00 78.62 151 ALA A C 1
ATOM 1182 O O . ALA A 1 151 ? -10.265 0.141 -8.303 1.00 78.62 151 ALA A O 1
ATOM 1183 N N . GLY A 1 152 ? -11.217 1.835 -7.201 1.00 77.81 152 GLY A N 1
ATOM 1184 C CA . GLY A 1 152 ? -11.309 2.716 -8.366 1.00 77.81 152 GLY A CA 1
ATOM 1185 C C . GLY A 1 152 ? -9.944 3.125 -8.937 1.00 77.81 152 GLY A C 1
ATOM 1186 O O . GLY A 1 152 ? -9.802 3.306 -10.149 1.00 77.81 152 GLY A O 1
ATOM 1187 N N . ALA A 1 153 ? -8.917 3.258 -8.091 1.00 75.00 153 ALA A N 1
ATOM 1188 C CA . ALA A 1 153 ? -7.545 3.530 -8.517 1.00 75.00 153 ALA A CA 1
ATOM 1189 C C . ALA A 1 153 ? -6.890 2.321 -9.189 1.00 75.00 153 ALA A C 1
ATOM 1191 O O . ALA A 1 153 ? -6.279 2.479 -10.247 1.00 75.00 153 ALA A O 1
ATOM 1192 N N . ALA A 1 154 ? -7.045 1.137 -8.601 1.00 77.19 154 ALA A N 1
ATOM 1193 C CA . ALA A 1 154 ? -6.551 -0.117 -9.154 1.00 77.19 154 ALA A CA 1
ATOM 1194 C C . ALA A 1 154 ? -7.410 -0.624 -10.326 1.00 77.19 154 ALA A C 1
ATOM 1196 O O . ALA A 1 154 ? -6.938 -1.432 -11.118 1.00 77.19 154 ALA A O 1
ATOM 1197 N N . ARG A 1 155 ? -8.638 -0.111 -10.489 1.00 82.31 155 ARG A N 1
ATOM 1198 C CA . ARG A 1 155 ? -9.641 -0.583 -11.460 1.00 82.31 155 ARG A CA 1
ATOM 1199 C C . ARG A 1 155 ? -9.916 -2.080 -11.319 1.00 82.31 155 ARG A C 1
ATOM 1201 O O . ARG A 1 155 ? -10.000 -2.794 -12.314 1.00 82.31 155 ARG A O 1
ATOM 1208 N N . VAL A 1 156 ? -10.015 -2.539 -10.079 1.00 85.12 156 VAL A N 1
ATOM 1209 C CA . VAL A 1 156 ? -10.216 -3.945 -9.736 1.00 85.12 156 VAL A CA 1
ATOM 1210 C C . VAL A 1 156 ? -11.024 -4.036 -8.453 1.00 85.12 156 VAL A C 1
ATOM 1212 O O . VAL A 1 156 ? -10.944 -3.149 -7.599 1.00 85.12 156 VAL A O 1
ATOM 1215 N N . GLU A 1 157 ? -11.802 -5.102 -8.327 1.00 87.56 157 GLU A N 1
ATOM 1216 C CA . GLU A 1 157 ? -12.424 -5.452 -7.056 1.00 87.56 157 GLU A CA 1
ATOM 1217 C C . GLU A 1 157 ? -11.356 -5.897 -6.054 1.00 87.56 157 GLU A C 1
ATOM 1219 O O . GLU A 1 157 ? -10.347 -6.511 -6.418 1.00 87.56 157 GLU A O 1
ATOM 1224 N N . LEU A 1 158 ? -11.571 -5.550 -4.788 1.00 86.88 158 LEU A N 1
ATOM 1225 C CA . LEU A 1 158 ? -10.626 -5.822 -3.715 1.00 86.88 158 LEU A CA 1
ATOM 1226 C C . LEU A 1 158 ? -11.175 -6.882 -2.769 1.00 86.88 158 LEU A C 1
ATOM 1228 O O . LEU A 1 158 ? -12.347 -6.850 -2.399 1.00 86.88 158 LEU A O 1
ATOM 1232 N N . GLY A 1 159 ? -10.294 -7.789 -2.370 1.00 87.25 159 GLY A N 1
ATOM 1233 C CA . GLY A 1 159 ? -10.484 -8.707 -1.266 1.00 87.25 159 GLY A CA 1
ATOM 1234 C C . GLY A 1 159 ? -9.874 -8.127 0.001 1.00 87.25 159 GLY A C 1
ATOM 1235 O O . GLY A 1 159 ? -9.055 -7.200 -0.041 1.00 87.25 159 GLY A O 1
ATOM 1236 N N . GLU A 1 160 ? -10.296 -8.672 1.135 1.00 84.62 160 GLU A N 1
ATOM 1237 C CA . GLU A 1 160 ? -9.913 -8.167 2.443 1.00 84.62 160 GLU A CA 1
ATOM 1238 C C . GLU A 1 160 ? -9.770 -9.296 3.467 1.00 84.62 160 GLU A C 1
ATOM 1240 O O . GLU A 1 160 ? -10.625 -10.179 3.558 1.00 84.62 160 GLU A O 1
ATOM 1245 N N . SER A 1 161 ? -8.698 -9.263 4.262 1.00 83.06 161 SER A N 1
ATOM 1246 C CA . SER A 1 161 ? -8.500 -10.157 5.409 1.00 83.06 161 SER A CA 1
ATOM 1247 C C . SER A 1 161 ? -8.095 -9.399 6.677 1.00 83.06 161 SER A C 1
ATOM 1249 O O . SER A 1 161 ? -7.529 -8.304 6.613 1.00 83.06 161 SER A O 1
ATOM 1251 N N . TRP A 1 162 ? -8.408 -9.995 7.835 1.00 77.88 162 TRP A N 1
ATOM 1252 C CA . TRP A 1 162 ? -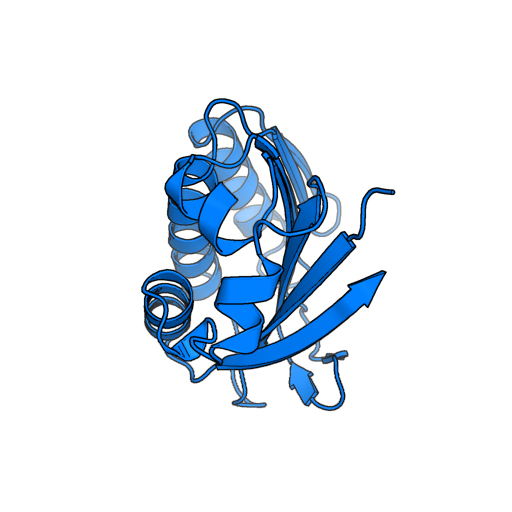8.354 -9.357 9.156 1.00 77.88 162 TRP A CA 1
ATOM 1253 C C . TRP A 1 162 ? -7.639 -10.235 10.168 1.00 77.88 162 TRP A C 1
ATOM 1255 O O . TRP A 1 162 ? -7.963 -11.417 10.300 1.00 77.88 162 TRP A O 1
ATOM 1265 N N . GLU A 1 163 ? -6.742 -9.637 10.945 1.00 76.75 163 GLU A N 1
ATOM 1266 C CA . GLU A 1 163 ? -6.033 -10.323 12.020 1.00 76.75 163 GLU A CA 1
ATOM 1267 C C . GLU A 1 163 ? -5.894 -9.424 13.257 1.00 76.75 163 GLU A C 1
ATOM 1269 O O . GLU A 1 163 ? -5.635 -8.220 13.159 1.00 76.75 163 GLU A O 1
ATOM 1274 N N . TRP A 1 164 ? -6.056 -10.031 14.437 1.00 70.38 164 TRP A N 1
ATOM 1275 C CA . TRP A 1 164 ? -5.744 -9.415 15.728 1.00 70.38 164 TRP A CA 1
ATOM 1276 C C . TRP A 1 164 ? -4.424 -9.982 16.246 1.00 70.38 164 TRP A C 1
ATOM 1278 O O . TRP A 1 164 ? -4.298 -11.202 16.376 1.00 70.38 164 TRP A O 1
ATOM 1288 N N . LEU A 1 165 ? -3.478 -9.098 16.568 1.00 68.44 165 LEU A N 1
ATOM 1289 C CA . LEU A 1 165 ? -2.170 -9.430 17.139 1.00 68.44 165 LEU A CA 1
ATOM 1290 C C . LEU A 1 165 ? -2.050 -8.944 18.594 1.00 68.44 165 LEU A C 1
ATOM 1292 O O . LEU A 1 165 ? -2.606 -7.867 18.940 1.00 68.44 165 LEU A O 1
#

Foldseek 3Di:
DKKKKKKKKFFQDLPQACAQPLVLLLCLLLVVVVCVFADQKWKWKDWDPQTDIDRDPVRVNVSVVVSCVVCNLVTKIKMKIKHAGDPVVCLQRVARIKIKIKIAASAFDQDPNGGGRIMMMIMGIHDPDSNPVVVVVVCDCVVPPNVVSSCVSSVGDMDMDIDMD

Radius of gyration: 15.41 Å; chains: 1; bounding box: 40×33×42 Å

Sequence (165 aa):
MSKEHVITLYPLDPDHRLVASHLSTFLDRVAQHLVALGRGAEAVLKAGSEHAEARSWASLVVALDKARVACRGTADLWIEIEGPACDRFARYLGARRTRVRFEAFVEPREIAGETVCWWLQLRGEGPQGVGERLLEENKVLLESPFAEALAGAARVELGESWEWL